Protein AF-A0A937SFG3-F1 (afdb_monomer_lite)

Foldseek 3Di:
DDPVVVVVVLVPDDPVRVDDQDKDWDQDPVRDIFIDSLWDQDPVVRDIDGDGPPDPVSVVSNVVRVVVVVVVVD

Structure (mmCIF, N/CA/C/O backbone):
data_AF-A0A937SFG3-F1
#
_entry.id   AF-A0A937SFG3-F1
#
loop_
_atom_site.group_PDB
_atom_site.id
_atom_site.type_symbol
_atom_site.label_atom_id
_atom_site.label_alt_id
_atom_site.label_comp_id
_atom_site.label_asym_id
_atom_site.label_entity_id
_atom_site.label_seq_id
_atom_site.pdbx_PDB_ins_code
_atom_site.Cartn_x
_atom_site.Cartn_y
_atom_site.Cartn_z
_atom_site.occupancy
_atom_site.B_iso_or_equiv
_atom_site.auth_seq_id
_atom_site.auth_comp_id
_atom_site.auth_asym_id
_atom_site.auth_atom_id
_atom_site.pdbx_PDB_model_num
ATOM 1 N N . MET A 1 1 ? -11.965 -6.625 -5.595 1.00 84.38 1 MET A N 1
ATOM 2 C CA . MET A 1 1 ? -12.334 -6.564 -4.170 1.00 84.38 1 MET A CA 1
ATOM 3 C C . MET A 1 1 ? -13.091 -5.273 -3.943 1.00 84.38 1 MET A C 1
ATOM 5 O O . MET A 1 1 ? -12.650 -4.235 -4.433 1.00 84.38 1 MET A O 1
ATOM 9 N N . LYS A 1 2 ? -14.246 -5.351 -3.293 1.00 90.31 2 LYS A N 1
ATOM 10 C CA . LYS A 1 2 ? -15.037 -4.194 -2.866 1.00 90.31 2 LYS A CA 1
ATOM 11 C C . LYS A 1 2 ? -14.501 -3.641 -1.543 1.00 90.31 2 LYS A C 1
ATOM 13 O O . LYS A 1 2 ? -13.710 -4.298 -0.868 1.00 90.31 2 LYS A O 1
ATOM 18 N N . LYS A 1 3 ? -14.927 -2.432 -1.166 1.00 87.25 3 LYS A N 1
ATOM 19 C CA . LYS A 1 3 ? -14.482 -1.794 0.085 1.00 87.25 3 LYS A CA 1
ATOM 20 C C . LYS A 1 3 ? -14.949 -2.594 1.304 1.00 87.25 3 LYS A C 1
ATOM 22 O O . LYS A 1 3 ? -14.181 -2.786 2.238 1.00 87.25 3 LYS A O 1
ATOM 27 N N . GLU A 1 4 ? -16.176 -3.096 1.253 1.00 90.69 4 GLU A N 1
ATOM 28 C CA . GLU A 1 4 ? -16.810 -3.872 2.319 1.00 90.69 4 GLU A CA 1
ATOM 29 C C . GLU A 1 4 ? -16.072 -5.202 2.540 1.00 90.69 4 GLU A C 1
ATOM 31 O O . GLU A 1 4 ? -15.742 -5.548 3.668 1.00 90.69 4 GLU A O 1
ATOM 36 N N . GLU A 1 5 ? -15.698 -5.882 1.454 1.00 92.56 5 GLU A N 1
ATOM 37 C CA . GLU A 1 5 ? -14.938 -7.141 1.490 1.00 92.56 5 GLU A CA 1
ATOM 38 C C . GLU A 1 5 ? -13.531 -6.948 2.090 1.00 92.56 5 GLU A C 1
ATOM 40 O O . GLU A 1 5 ? -13.055 -7.783 2.856 1.00 92.56 5 GLU A O 1
ATOM 45 N N . LEU A 1 6 ? -12.856 -5.831 1.782 1.00 89.44 6 LEU A N 1
ATOM 46 C CA . LEU A 1 6 ? -11.554 -5.503 2.378 1.00 89.44 6 LEU A CA 1
ATOM 47 C C . LEU A 1 6 ? -11.667 -5.302 3.896 1.00 89.44 6 LEU A C 1
ATOM 49 O O . LEU A 1 6 ? -10.818 -5.770 4.655 1.00 89.44 6 LEU A O 1
ATOM 53 N N . ILE A 1 7 ? -12.721 -4.613 4.335 1.00 89.69 7 ILE A N 1
ATOM 54 C CA . ILE A 1 7 ? -13.002 -4.392 5.754 1.00 89.69 7 ILE A CA 1
ATOM 55 C C . ILE A 1 7 ? -13.243 -5.734 6.454 1.00 89.69 7 ILE A C 1
ATOM 57 O O . ILE A 1 7 ? -12.657 -5.964 7.512 1.00 89.69 7 ILE A O 1
ATOM 61 N N . GLU A 1 8 ? -14.044 -6.627 5.869 1.00 94.19 8 GLU A N 1
ATOM 62 C CA . GLU A 1 8 ? -14.298 -7.965 6.418 1.00 94.19 8 GLU A CA 1
ATOM 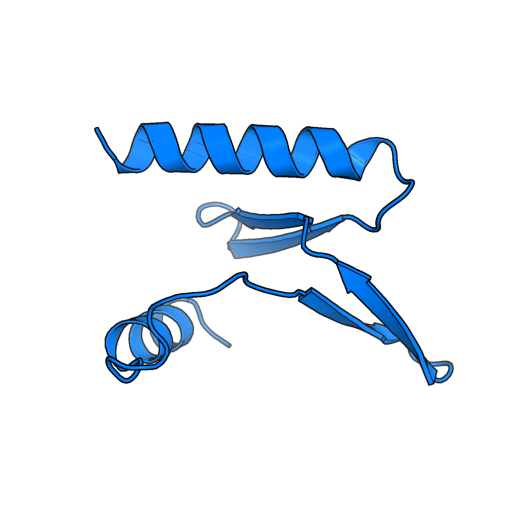63 C C . GLU A 1 8 ? -13.009 -8.776 6.592 1.00 94.19 8 GLU A C 1
ATOM 65 O O . GLU A 1 8 ? -12.804 -9.370 7.653 1.00 94.19 8 GLU A O 1
ATOM 70 N N . LEU A 1 9 ? -12.111 -8.757 5.602 1.00 91.50 9 LEU A N 1
ATOM 71 C CA . LEU A 1 9 ? -10.821 -9.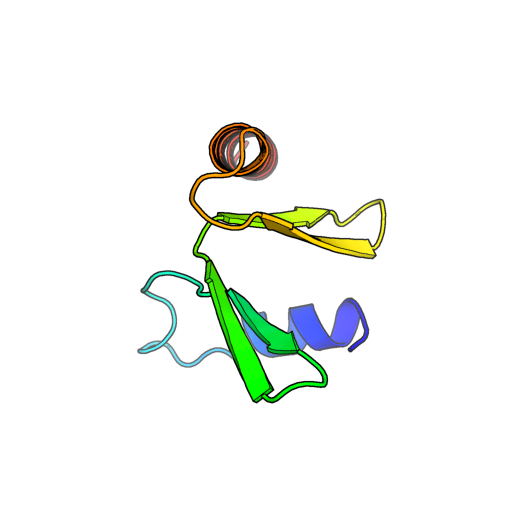446 5.699 1.00 91.50 9 LEU A CA 1
ATOM 72 C C . LEU A 1 9 ? -9.969 -8.906 6.853 1.00 91.50 9 LEU A C 1
ATOM 74 O O . LEU A 1 9 ? -9.449 -9.690 7.639 1.00 91.50 9 LEU A O 1
ATOM 78 N N . ILE A 1 10 ? -9.873 -7.580 7.002 1.00 89.88 10 ILE A N 1
ATOM 79 C CA . ILE A 1 10 ? -9.091 -6.949 8.078 1.00 89.88 10 ILE A CA 1
ATOM 80 C C . ILE A 1 10 ? -9.677 -7.273 9.462 1.00 89.88 10 ILE A C 1
ATOM 82 O O . ILE A 1 10 ? -8.927 -7.539 10.400 1.00 89.88 10 ILE A O 1
ATOM 86 N N . HIS A 1 11 ? -11.007 -7.281 9.605 1.00 91.56 11 HIS A N 1
ATOM 87 C CA . HIS A 1 11 ? -11.666 -7.584 10.883 1.00 91.56 11 HIS A CA 1
ATOM 88 C C . HIS A 1 11 ? -11.473 -9.037 11.329 1.00 91.56 11 HIS A C 1
ATOM 90 O O . HIS A 1 11 ? -11.464 -9.305 12.531 1.00 91.56 11 HIS A O 1
ATOM 96 N N . ASN A 1 12 ? -11.304 -9.957 10.378 1.00 93.88 12 ASN A N 1
ATOM 97 C CA . ASN A 1 12 ? -11.141 -11.387 10.636 1.00 93.88 12 ASN A CA 1
ATOM 98 C C . ASN A 1 12 ? -9.673 -11.853 10.628 1.00 93.88 12 ASN A C 1
ATOM 100 O O . ASN A 1 12 ? -9.425 -13.056 10.656 1.00 93.88 12 ASN A O 1
ATOM 104 N N . ILE A 1 13 ? -8.698 -10.934 10.619 1.00 92.06 13 ILE A N 1
ATOM 105 C CA . ILE A 1 13 ? -7.278 -11.287 10.764 1.00 92.06 13 ILE A CA 1
ATOM 106 C C . ILE A 1 13 ? -7.045 -12.006 12.103 1.00 92.06 13 ILE A C 1
ATOM 108 O O . ILE A 1 13 ? -7.422 -11.512 13.178 1.00 92.06 13 ILE A O 1
ATOM 112 N N . HIS A 1 14 ? -6.382 -13.162 12.026 1.00 90.25 14 HIS A N 1
ATOM 113 C CA . HIS A 1 14 ? -5.944 -13.933 13.183 1.00 90.25 14 HIS A CA 1
ATOM 114 C C . HIS A 1 14 ? -5.013 -13.105 14.075 1.00 90.25 14 HIS A C 1
ATOM 116 O O . HIS A 1 14 ? -4.285 -12.233 13.611 1.00 90.25 14 HIS A O 1
ATOM 122 N N . THR A 1 15 ? -5.049 -13.337 15.387 1.00 86.12 15 THR A N 1
ATOM 123 C CA . THR A 1 15 ? -4.309 -12.529 16.374 1.00 86.12 15 THR A CA 1
ATOM 124 C C . THR A 1 15 ? -2.805 -12.471 16.133 1.00 86.12 15 THR A C 1
ATOM 126 O O . THR A 1 15 ? -2.194 -11.428 16.351 1.00 86.12 15 THR A O 1
ATOM 129 N N . GLU A 1 16 ? -2.241 -13.576 15.671 1.00 87.44 16 GLU A N 1
ATOM 130 C CA . GLU A 1 16 ? -0.843 -13.764 15.303 1.00 87.44 16 GLU A CA 1
ATOM 131 C C . GLU A 1 16 ? -0.422 -12.927 14.086 1.00 87.44 16 GLU A C 1
ATOM 133 O O . GLU A 1 16 ? 0.736 -12.531 14.008 1.00 87.44 16 GLU A O 1
ATOM 138 N N . ASP A 1 17 ? -1.368 -12.572 13.212 1.00 86.50 17 ASP A N 1
ATOM 139 C CA . ASP A 1 17 ? -1.129 -11.863 11.948 1.00 86.50 17 ASP A CA 1
ATOM 140 C C . ASP A 1 17 ? -1.484 -10.364 12.026 1.00 86.50 17 ASP A C 1
ATOM 142 O O . ASP A 1 17 ? -1.497 -9.649 11.023 1.00 86.50 17 ASP A O 1
ATOM 146 N N . LYS A 1 18 ? -1.796 -9.851 13.225 1.00 85.88 18 LYS A N 1
ATOM 147 C CA . LYS A 1 18 ? -2.127 -8.426 13.442 1.00 85.88 18 LYS A CA 1
ATOM 148 C C . LYS A 1 18 ? -0.907 -7.509 13.448 1.00 85.88 18 LYS A C 1
ATOM 150 O O . LYS A 1 18 ? -1.068 -6.288 13.460 1.00 85.88 18 LYS A O 1
ATOM 155 N N . THR A 1 19 ? 0.294 -8.071 13.511 1.00 83.69 19 THR A N 1
ATOM 156 C CA . THR A 1 19 ? 1.552 -7.328 13.584 1.00 83.69 19 THR A CA 1
ATOM 157 C C . THR A 1 19 ? 2.387 -7.579 12.334 1.00 83.69 19 THR A C 1
ATOM 159 O O . THR A 1 19 ? 2.358 -8.659 11.755 1.00 83.69 19 THR A O 1
ATOM 162 N N . GLY A 1 20 ? 3.142 -6.566 11.914 1.00 84.62 20 GLY A N 1
ATOM 163 C CA . GLY A 1 20 ? 4.001 -6.639 10.735 1.00 84.62 20 GLY A CA 1
ATOM 164 C C . GLY A 1 20 ? 3.774 -5.485 9.767 1.00 84.62 20 GLY A C 1
ATOM 165 O O . GLY A 1 20 ? 2.881 -4.654 9.950 1.00 84.62 20 GLY A O 1
ATOM 166 N N . ASP A 1 21 ? 4.619 -5.446 8.743 1.00 86.81 21 ASP A N 1
ATOM 167 C CA . ASP A 1 21 ? 4.555 -4.457 7.675 1.00 86.81 21 ASP A CA 1
ATOM 168 C C . ASP A 1 21 ? 3.703 -4.981 6.515 1.00 86.81 21 ASP A C 1
ATOM 170 O O . ASP A 1 21 ? 3.759 -6.158 6.153 1.00 86.81 21 ASP A O 1
ATOM 174 N N . ILE A 1 22 ? 2.928 -4.094 5.891 1.00 88.56 22 ILE A N 1
ATOM 175 C CA . ILE A 1 22 ? 2.209 -4.425 4.659 1.00 88.56 22 ILE A CA 1
ATOM 176 C C . ILE A 1 22 ? 3.164 -4.22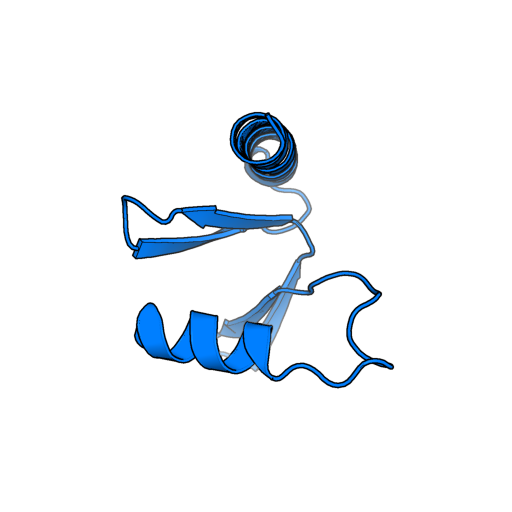7 3.480 1.00 88.56 22 ILE A C 1
ATOM 178 O O . ILE A 1 22 ? 3.764 -3.164 3.328 1.00 88.56 22 ILE A O 1
ATOM 182 N N . MET A 1 23 ? 3.247 -5.235 2.611 1.00 92.69 23 MET A N 1
ATOM 183 C CA . MET A 1 23 ? 4.008 -5.186 1.366 1.00 92.69 23 MET A CA 1
ATOM 184 C C . MET A 1 23 ? 3.080 -5.228 0.153 1.00 92.69 23 MET A C 1
ATOM 186 O O . MET A 1 23 ? 2.282 -6.147 -0.016 1.00 92.69 23 MET A O 1
ATOM 190 N N . GLY A 1 24 ? 3.212 -4.235 -0.721 1.00 93.38 24 GLY A N 1
ATOM 191 C CA . GLY A 1 24 ? 2.550 -4.182 -2.012 1.00 93.38 24 GLY A CA 1
ATOM 192 C C . GLY A 1 24 ? 3.384 -4.940 -3.030 1.00 93.38 24 GLY A C 1
ATOM 193 O O . GLY A 1 24 ? 4.562 -4.634 -3.212 1.00 93.38 24 GLY A O 1
ATOM 194 N N . VAL A 1 25 ? 2.772 -5.913 -3.698 1.00 94.81 25 VAL A N 1
ATOM 195 C CA . VAL A 1 25 ? 3.413 -6.712 -4.745 1.00 94.81 25 VAL A CA 1
ATOM 196 C C . VAL A 1 25 ? 2.656 -6.490 -6.047 1.00 94.81 25 VAL A C 1
ATOM 198 O O . VAL A 1 25 ? 1.468 -6.792 -6.145 1.00 94.81 25 VAL A O 1
ATOM 201 N N . PHE A 1 26 ? 3.341 -5.936 -7.043 1.00 94.00 26 PHE A N 1
ATOM 202 C CA . PHE A 1 26 ? 2.809 -5.734 -8.382 1.00 94.00 26 PHE A CA 1
ATOM 203 C C . PHE A 1 26 ? 3.510 -6.671 -9.361 1.00 94.00 26 PHE A C 1
ATOM 205 O O . PHE A 1 26 ? 4.723 -6.592 -9.548 1.00 94.00 26 PHE A O 1
ATOM 212 N N . HIS A 1 27 ? 2.727 -7.544 -9.988 1.00 95.06 27 HIS A N 1
ATOM 213 C CA . HIS A 1 27 ? 3.180 -8.409 -11.068 1.00 95.06 27 HIS A CA 1
ATOM 214 C C . HIS A 1 27 ? 2.823 -7.756 -12.400 1.00 95.06 27 HIS A C 1
ATOM 216 O O . HIS A 1 27 ? 1.645 -7.516 -12.679 1.00 95.06 27 HIS A O 1
ATOM 222 N N . ASP A 1 28 ? 3.829 -7.457 -13.216 1.00 93.31 28 ASP A N 1
ATOM 223 C CA . ASP A 1 28 ? 3.608 -6.917 -14.551 1.00 93.31 28 ASP A CA 1
ATOM 224 C C . ASP A 1 28 ? 3.361 -8.025 -15.592 1.00 93.31 28 ASP A C 1
ATOM 226 O O . ASP A 1 28 ? 3.517 -9.224 -15.347 1.00 93.31 28 ASP A O 1
ATOM 230 N N . ARG A 1 29 ? 2.964 -7.612 -16.799 1.00 95.94 29 ARG A N 1
ATOM 231 C CA . ARG A 1 29 ? 2.635 -8.525 -17.905 1.00 95.94 29 ARG A CA 1
ATOM 232 C C . ARG A 1 29 ? 3.840 -9.247 -18.527 1.00 95.94 29 ARG A C 1
ATOM 234 O O . ARG A 1 29 ? 3.639 -10.116 -19.371 1.00 95.94 29 ARG A O 1
ATOM 241 N N . TYR A 1 30 ? 5.059 -8.843 -18.187 1.00 96.50 30 TYR A N 1
ATOM 242 C CA . TYR A 1 30 ? 6.319 -9.375 -18.707 1.00 96.50 30 TYR A CA 1
ATOM 243 C C . TYR A 1 30 ? 7.044 -10.255 -17.676 1.00 96.50 30 TYR A C 1
ATOM 245 O O . TYR A 1 30 ? 8.173 -10.674 -17.917 1.00 96.50 30 TYR A O 1
ATOM 253 N N . GLY A 1 31 ? 6.396 -10.559 -16.546 1.00 94.50 31 GLY A N 1
ATOM 254 C CA . GLY A 1 31 ? 6.973 -11.358 -15.465 1.00 94.50 31 GLY A CA 1
ATOM 255 C C . GLY A 1 31 ? 7.843 -10.553 -14.497 1.00 94.50 31 GLY A C 1
ATOM 256 O O . GLY A 1 31 ? 8.466 -11.141 -13.615 1.00 94.50 31 GLY A O 1
ATOM 257 N N . GLY A 1 32 ? 7.884 -9.226 -14.630 1.00 94.56 32 GLY A N 1
ATOM 258 C CA . GLY A 1 32 ? 8.504 -8.350 -13.648 1.00 94.56 32 GLY A CA 1
ATOM 259 C C . GLY A 1 32 ? 7.685 -8.302 -12.362 1.00 94.56 32 GLY A C 1
ATOM 260 O O . GLY A 1 32 ? 6.451 -8.321 -12.374 1.00 94.56 32 GLY A O 1
ATOM 261 N N . VAL A 1 33 ? 8.390 -8.247 -11.235 1.00 94.75 33 VAL A N 1
ATOM 262 C CA . VAL A 1 33 ? 7.792 -8.131 -9.906 1.00 94.75 33 VAL A CA 1
ATOM 263 C C . VAL A 1 33 ? 8.346 -6.882 -9.249 1.00 94.75 33 VAL A C 1
ATOM 265 O O . VAL A 1 33 ? 9.554 -6.757 -9.049 1.00 94.75 33 VAL A O 1
ATOM 268 N N . ILE A 1 34 ? 7.456 -5.953 -8.916 1.00 93.00 34 ILE A N 1
ATOM 269 C CA . ILE A 1 34 ? 7.791 -4.738 -8.181 1.00 93.00 34 ILE A CA 1
ATOM 270 C C . ILE A 1 34 ? 7.190 -4.863 -6.788 1.00 93.00 34 ILE A C 1
ATOM 272 O O . ILE A 1 34 ? 5.975 -4.975 -6.630 1.00 93.00 34 ILE A O 1
ATOM 276 N N . THR A 1 35 ? 8.046 -4.820 -5.774 1.00 94.50 35 THR A N 1
ATOM 277 C CA . THR A 1 35 ? 7.635 -4.812 -4.369 1.00 94.50 35 THR A CA 1
ATOM 278 C C . THR A 1 35 ? 7.839 -3.432 -3.762 1.00 94.50 35 THR A C 1
ATOM 280 O O . THR A 1 35 ? 8.857 -2.786 -4.017 1.00 94.50 35 THR A O 1
ATOM 283 N N . THR A 1 36 ? 6.896 -2.974 -2.942 1.00 94.75 36 THR A N 1
ATOM 284 C CA . THR A 1 36 ? 7.025 -1.711 -2.208 1.00 94.75 36 THR A CA 1
ATOM 285 C C . THR A 1 36 ? 6.266 -1.725 -0.888 1.00 94.75 36 THR A C 1
ATOM 287 O O . THR A 1 36 ? 5.171 -2.266 -0.793 1.00 94.75 36 THR A O 1
ATOM 290 N N . ASP A 1 37 ? 6.842 -1.086 0.119 1.00 93.62 37 ASP A N 1
ATOM 291 C CA . ASP A 1 37 ? 6.233 -0.776 1.416 1.00 93.62 37 ASP A CA 1
ATOM 292 C C . ASP A 1 37 ? 5.629 0.647 1.447 1.00 93.62 37 ASP A C 1
ATOM 294 O O . ASP A 1 37 ? 5.121 1.108 2.467 1.00 93.62 37 ASP A O 1
ATOM 298 N N . SER A 1 38 ? 5.693 1.394 0.338 1.00 93.75 38 SER A N 1
ATOM 299 C CA . SER A 1 38 ? 5.022 2.690 0.202 1.00 93.75 38 SER A CA 1
ATOM 300 C C . SER A 1 38 ? 3.615 2.485 -0.344 1.00 93.75 38 SER A C 1
ATOM 302 O O . SER A 1 38 ? 3.384 2.517 -1.558 1.00 93.75 38 SER A O 1
ATOM 304 N N . ILE A 1 39 ? 2.686 2.262 0.584 1.00 92.56 39 ILE A N 1
ATOM 305 C CA . ILE A 1 39 ? 1.288 1.913 0.327 1.00 92.56 39 ILE A CA 1
ATOM 306 C C . ILE A 1 39 ? 0.392 2.947 0.995 1.00 92.56 39 ILE A C 1
ATOM 308 O O . ILE A 1 39 ? 0.612 3.326 2.144 1.00 92.56 39 ILE A O 1
ATOM 312 N N . ARG A 1 40 ? -0.644 3.389 0.283 1.00 90.88 40 ARG A N 1
ATOM 313 C CA . ARG A 1 40 ? -1.669 4.275 0.833 1.00 90.88 40 ARG A CA 1
ATOM 314 C C . ARG A 1 40 ? -3.053 3.843 0.375 1.00 90.88 40 ARG A C 1
ATOM 316 O O . ARG A 1 40 ? -3.247 3.550 -0.806 1.00 90.88 40 ARG A O 1
ATOM 323 N N . ILE A 1 41 ? -3.996 3.812 1.311 1.00 87.31 41 ILE A N 1
ATOM 324 C CA . ILE A 1 41 ? -5.396 3.479 1.053 1.00 87.31 41 ILE A CA 1
ATOM 325 C C . ILE A 1 41 ? -6.193 4.779 1.040 1.00 87.31 41 ILE A C 1
ATOM 327 O O . ILE A 1 41 ? -6.469 5.359 2.085 1.00 87.31 41 ILE A O 1
ATOM 331 N N . ASP A 1 42 ? -6.555 5.234 -0.154 1.00 84.62 42 ASP A N 1
ATOM 332 C CA . ASP A 1 42 ? -7.400 6.408 -0.348 1.00 84.62 42 ASP A CA 1
ATOM 333 C C . ASP A 1 42 ? -8.870 5.975 -0.412 1.00 84.62 42 ASP A C 1
ATOM 335 O O . ASP A 1 42 ? -9.357 5.466 -1.430 1.00 84.62 42 ASP A O 1
ATOM 339 N N . MET A 1 43 ? -9.568 6.156 0.709 1.00 74.88 43 MET A N 1
ATOM 340 C CA . MET A 1 43 ? -10.944 5.692 0.895 1.00 74.88 43 MET A CA 1
ATOM 341 C C . MET A 1 43 ? -11.976 6.531 0.140 1.00 74.88 43 MET A C 1
ATOM 343 O O . MET A 1 43 ? -12.978 5.967 -0.322 1.00 74.88 43 MET A O 1
ATOM 347 N N . ASP A 1 44 ? -11.716 7.825 -0.051 1.00 78.88 44 ASP A N 1
ATOM 348 C CA . ASP A 1 44 ? -12.611 8.735 -0.771 1.00 78.88 44 ASP A CA 1
ATOM 349 C C . ASP A 1 44 ? -12.610 8.395 -2.263 1.00 78.88 44 ASP A C 1
ATOM 351 O O . ASP A 1 44 ? -13.661 8.196 -2.875 1.00 78.88 44 ASP A O 1
ATOM 355 N N . GLY A 1 45 ? -11.415 8.218 -2.835 1.00 76.25 45 GLY A N 1
ATOM 356 C CA . GLY A 1 45 ? -11.248 7.823 -4.233 1.00 76.25 45 GLY A CA 1
ATOM 357 C C . GLY A 1 45 ? -11.469 6.331 -4.501 1.00 76.25 45 GLY A C 1
ATOM 358 O O . GLY A 1 45 ? -11.628 5.943 -5.657 1.00 76.25 45 GLY A O 1
ATOM 359 N N . GLY A 1 46 ? -11.457 5.485 -3.464 1.00 82.56 46 GLY A N 1
ATOM 360 C CA . GLY A 1 46 ? -11.488 4.025 -3.609 1.00 82.56 46 GLY A CA 1
ATOM 361 C C . GLY A 1 46 ? -10.241 3.467 -4.297 1.00 82.56 46 GLY A C 1
ATOM 362 O O . GLY A 1 46 ? -10.348 2.582 -5.146 1.00 82.56 46 GLY A O 1
ATOM 363 N N . ARG A 1 47 ? -9.064 4.010 -3.966 1.00 88.19 47 ARG A N 1
ATOM 364 C CA . ARG A 1 47 ? -7.788 3.696 -4.625 1.00 88.19 47 ARG A CA 1
ATOM 365 C C . ARG A 1 47 ? -6.789 3.114 -3.632 1.00 88.19 47 ARG A C 1
ATOM 367 O O . ARG A 1 47 ? -6.683 3.576 -2.501 1.00 88.19 47 ARG A O 1
ATOM 374 N N . ILE A 1 48 ? -5.993 2.159 -4.102 1.00 90.38 48 ILE A N 1
ATOM 375 C CA . ILE A 1 48 ? -4.765 1.726 -3.431 1.00 90.38 48 ILE A CA 1
ATOM 376 C C . ILE A 1 48 ? -3.604 2.305 -4.229 1.00 90.38 48 ILE A C 1
ATOM 378 O O . ILE A 1 48 ? -3.471 2.038 -5.423 1.00 90.38 48 ILE A O 1
ATOM 382 N N . ILE A 1 49 ? -2.790 3.130 -3.581 1.00 91.69 49 ILE A N 1
ATOM 383 C CA . ILE A 1 49 ? -1.670 3.821 -4.213 1.00 91.69 49 ILE A CA 1
ATOM 384 C C . ILE A 1 49 ? -0.377 3.152 -3.761 1.00 91.69 49 ILE A C 1
ATOM 386 O O . ILE A 1 49 ? -0.045 3.164 -2.575 1.00 91.69 49 ILE A O 1
ATOM 390 N N . LEU A 1 50 ? 0.351 2.598 -4.729 1.00 94.00 50 LEU A N 1
ATOM 391 C CA . LEU A 1 50 ? 1.666 1.992 -4.555 1.00 94.00 50 LEU A CA 1
ATOM 392 C C . LEU A 1 50 ? 2.711 2.887 -5.215 1.00 94.00 50 LEU A C 1
ATOM 394 O O . LEU A 1 50 ? 2.558 3.266 -6.377 1.00 94.00 50 LEU A O 1
ATOM 398 N N . ALA A 1 51 ? 3.777 3.217 -4.493 1.00 94.00 51 ALA A N 1
ATOM 399 C CA . ALA A 1 51 ? 4.887 3.986 -5.043 1.00 94.00 51 ALA A CA 1
ATOM 400 C C . ALA A 1 51 ? 6.157 3.138 -5.035 1.00 94.00 51 ALA A C 1
ATOM 402 O O . ALA A 1 51 ? 6.549 2.630 -3.991 1.00 94.00 51 ALA A O 1
ATOM 403 N N . GLN A 1 52 ? 6.821 2.980 -6.177 1.00 91.69 52 GLN A N 1
ATOM 404 C CA . GLN A 1 52 ? 8.049 2.190 -6.261 1.00 91.69 52 GLN A CA 1
ATOM 405 C C . GLN A 1 52 ? 9.220 2.910 -5.576 1.00 91.69 52 GLN A C 1
ATOM 407 O O . GLN A 1 52 ? 9.375 4.129 -5.708 1.00 91.69 52 GLN A O 1
ATOM 412 N N . GLN A 1 53 ? 10.062 2.163 -4.858 1.00 87.94 53 GLN A N 1
ATOM 413 C CA . GLN A 1 53 ? 11.285 2.703 -4.263 1.00 87.94 53 GLN A CA 1
ATOM 414 C C . GLN A 1 53 ? 12.188 3.329 -5.338 1.00 87.94 53 GLN A C 1
ATOM 416 O O . GLN A 1 53 ? 12.311 2.814 -6.445 1.00 87.94 53 GLN A O 1
ATOM 421 N N . GLY A 1 54 ? 12.807 4.465 -5.012 1.00 87.81 54 GLY A N 1
ATOM 422 C CA . GLY A 1 54 ? 13.627 5.239 -5.953 1.00 87.81 54 GLY A CA 1
ATOM 423 C C . GLY A 1 54 ? 12.847 6.278 -6.763 1.00 87.81 54 GLY A C 1
ATOM 424 O O . GLY A 1 54 ? 13.464 7.130 -7.393 1.00 87.81 54 GLY A O 1
ATOM 425 N N . THR A 1 55 ? 11.513 6.280 -6.699 1.00 89.88 55 THR A N 1
ATOM 426 C CA . THR A 1 55 ? 10.700 7.372 -7.256 1.00 89.88 55 THR A CA 1
ATOM 427 C C . THR A 1 55 ? 10.620 8.549 -6.280 1.00 89.88 55 THR A C 1
ATOM 429 O O . THR A 1 55 ? 10.604 8.357 -5.061 1.00 89.88 55 THR A O 1
ATOM 432 N N . GLU A 1 56 ? 10.501 9.779 -6.791 1.00 89.56 56 GLU A N 1
ATOM 433 C CA . GLU A 1 56 ? 10.241 10.963 -5.950 1.00 89.56 56 GLU A CA 1
ATOM 434 C C . GLU A 1 56 ? 8.948 10.805 -5.138 1.00 89.56 56 GLU A C 1
ATOM 436 O O . GLU A 1 56 ? 8.852 11.223 -3.981 1.00 89.56 56 GLU A O 1
ATOM 441 N N . TYR A 1 57 ? 7.961 10.124 -5.725 1.00 92.06 57 TYR A N 1
ATOM 442 C CA . TYR A 1 57 ? 6.659 9.912 -5.112 1.00 92.06 57 TYR A CA 1
ATOM 443 C C . TYR A 1 57 ? 6.702 8.959 -3.907 1.00 92.06 57 TYR A C 1
ATOM 445 O O . TYR A 1 57 ? 5.839 9.044 -3.037 1.00 92.06 57 TYR A O 1
ATOM 453 N N . TYR A 1 58 ? 7.724 8.104 -3.791 1.00 93.38 58 TYR A N 1
ATOM 454 C CA . TYR A 1 58 ? 7.845 7.115 -2.715 1.00 93.38 58 TYR A CA 1
ATOM 455 C C . TYR A 1 58 ? 7.783 7.733 -1.312 1.00 93.38 58 TYR A C 1
ATOM 457 O O . TYR A 1 58 ? 6.991 7.298 -0.471 1.00 93.38 58 TYR A O 1
ATOM 465 N N . LYS A 1 59 ? 8.600 8.767 -1.068 1.00 90.56 59 LYS A N 1
ATOM 466 C CA . LYS A 1 59 ? 8.682 9.445 0.238 1.00 90.56 59 LYS A CA 1
ATOM 467 C C . LYS A 1 59 ? 7.429 10.268 0.516 1.00 90.56 59 LYS A C 1
ATOM 469 O O . LYS A 1 59 ? 6.917 10.256 1.633 1.00 90.56 59 LYS A O 1
ATOM 474 N N . THR A 1 60 ? 6.924 10.952 -0.508 1.00 92.75 60 THR A N 1
ATOM 475 C CA . THR A 1 60 ? 5.701 11.754 -0.420 1.00 92.75 60 THR A CA 1
ATOM 476 C C . THR A 1 60 ? 4.500 10.885 -0.059 1.00 92.75 60 THR A C 1
ATOM 478 O O . THR A 1 60 ? 3.746 11.230 0.847 1.00 92.75 60 THR A O 1
ATOM 481 N N . ASN A 1 61 ? 4.356 9.722 -0.699 1.00 91.44 61 ASN A N 1
ATOM 482 C CA . ASN A 1 61 ? 3.259 8.801 -0.429 1.00 91.44 61 ASN A CA 1
ATOM 483 C C . ASN A 1 61 ? 3.301 8.261 1.013 1.00 91.44 61 ASN A C 1
ATOM 485 O O . ASN A 1 61 ? 2.277 8.297 1.693 1.00 91.44 61 ASN A O 1
ATOM 489 N N . LYS A 1 62 ? 4.486 7.883 1.524 1.00 88.94 62 LYS A N 1
ATOM 490 C CA . LYS A 1 62 ? 4.657 7.471 2.933 1.00 88.94 62 LYS A CA 1
ATOM 491 C C . LYS A 1 62 ? 4.283 8.576 3.923 1.00 88.94 62 LYS A C 1
ATOM 493 O O . LYS A 1 62 ? 3.521 8.337 4.853 1.00 88.94 62 LYS A O 1
ATOM 498 N N . LYS A 1 63 ? 4.758 9.804 3.696 1.00 90.12 63 LYS A N 1
ATOM 499 C CA . LYS A 1 63 ? 4.438 10.948 4.567 1.00 90.12 63 LYS A CA 1
ATOM 500 C C . LYS A 1 63 ? 2.937 11.266 4.581 1.00 90.12 63 LYS A C 1
ATOM 502 O O . LYS A 1 63 ? 2.383 11.617 5.625 1.00 90.12 63 LYS A O 1
ATOM 507 N N . ASN A 1 64 ? 2.274 11.146 3.431 1.00 87.12 64 ASN A N 1
ATOM 508 C CA . ASN A 1 64 ? 0.830 11.353 3.333 1.00 87.12 64 ASN A CA 1
ATOM 509 C C . ASN A 1 64 ? 0.067 10.286 4.123 1.00 87.12 64 ASN A C 1
ATOM 511 O O . ASN A 1 64 ? -0.819 10.636 4.897 1.00 87.12 64 ASN A O 1
ATOM 515 N N . TRP A 1 65 ? 0.471 9.01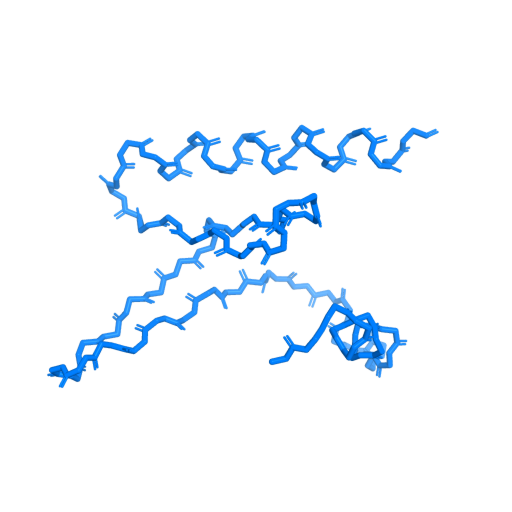8 4.0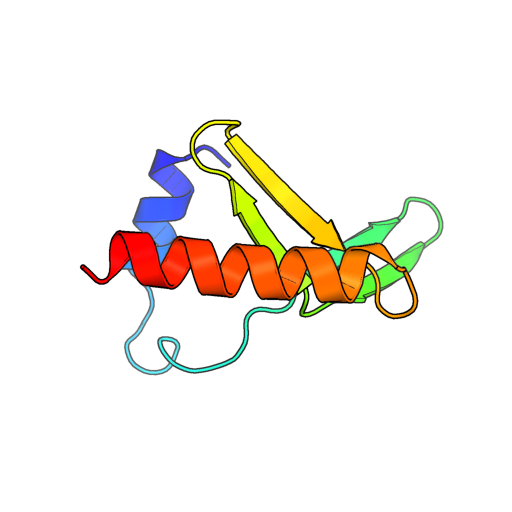11 1.00 85.06 65 TRP A N 1
ATOM 516 C CA . TRP A 1 65 ? -0.093 7.928 4.808 1.00 85.06 65 TRP A CA 1
ATOM 517 C C . TRP A 1 65 ? 0.051 8.165 6.322 1.00 85.06 65 TRP A C 1
ATOM 519 O O . TRP A 1 65 ? -0.932 8.075 7.056 1.00 85.06 65 TRP A O 1
ATOM 529 N N . GLU A 1 66 ? 1.236 8.559 6.802 1.00 85.62 66 GLU A N 1
ATOM 530 C CA . GLU A 1 66 ? 1.441 8.902 8.221 1.00 85.62 66 GLU A CA 1
ATOM 531 C C . GLU A 1 66 ? 0.516 10.032 8.693 1.00 85.62 66 GLU A C 1
ATOM 533 O O . GLU A 1 66 ? 0.089 10.068 9.849 1.00 85.62 66 GLU A O 1
ATOM 538 N N . THR A 1 67 ? 0.220 10.979 7.803 1.00 85.50 67 THR A N 1
ATOM 539 C CA . THR A 1 67 ? -0.664 12.109 8.093 1.00 85.50 67 THR A CA 1
ATOM 540 C C . THR A 1 67 ? -2.124 11.657 8.157 1.00 85.50 67 THR A C 1
ATOM 542 O O . THR A 1 67 ? -2.819 12.002 9.111 1.00 85.50 67 THR A O 1
ATOM 545 N N . GLU A 1 68 ? -2.575 10.833 7.210 1.00 82.50 68 GLU A N 1
ATOM 546 C CA . GL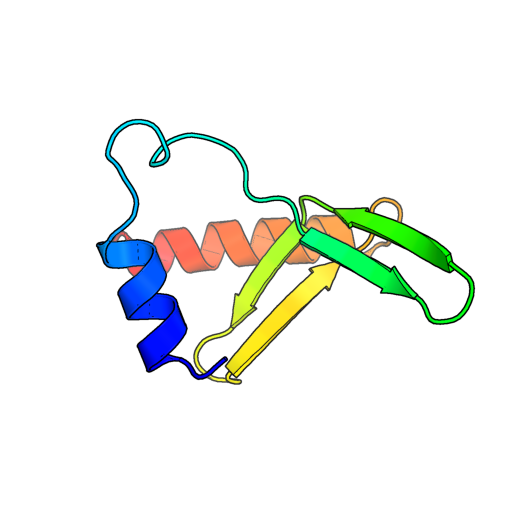U A 1 68 ? -3.916 10.225 7.210 1.00 82.50 68 GLU A CA 1
ATOM 547 C C . GLU A 1 68 ? -4.153 9.390 8.478 1.00 82.50 68 GLU A C 1
ATOM 549 O O . GLU A 1 68 ? -5.175 9.550 9.147 1.00 82.50 68 GLU A O 1
ATOM 554 N N . LEU A 1 69 ? -3.162 8.595 8.901 1.00 84.38 69 LEU A N 1
ATOM 555 C CA . LEU A 1 69 ? -3.233 7.845 10.159 1.00 84.38 69 LEU A CA 1
ATOM 556 C C . LEU A 1 69 ? -3.409 8.748 11.386 1.00 84.38 69 LEU A C 1
ATOM 558 O O . LEU A 1 69 ? -4.128 8.382 12.316 1.00 84.38 69 LEU A O 1
ATOM 562 N N . LYS A 1 70 ? -2.767 9.921 11.416 1.00 86.44 70 LYS A N 1
ATOM 563 C CA . LYS A 1 70 ? -2.923 10.884 12.521 1.00 86.44 70 LYS A CA 1
ATOM 564 C C . LYS A 1 70 ? -4.320 11.494 12.568 1.00 86.44 70 LYS A C 1
ATOM 566 O O . LYS A 1 70 ? -4.791 11.793 13.661 1.00 86.44 70 LYS A O 1
ATOM 571 N N . PHE A 1 71 ? -4.969 11.689 11.420 1.00 82.31 71 PHE A N 1
ATOM 572 C CA . PHE A 1 71 ? -6.346 12.182 11.377 1.00 82.31 71 PHE A CA 1
ATOM 573 C C . PHE A 1 71 ? -7.343 11.153 11.913 1.00 82.31 71 PHE A C 1
ATOM 575 O O . PHE A 1 71 ? -8.256 11.537 12.631 1.00 82.31 71 PHE A O 1
ATOM 582 N N . ILE A 1 72 ? -7.140 9.866 11.616 1.00 82.62 72 ILE A N 1
ATOM 583 C CA . ILE A 1 72 ? -8.042 8.783 12.048 1.00 82.62 72 ILE A CA 1
ATOM 584 C C . ILE A 1 72 ? -7.854 8.427 13.533 1.00 82.62 72 ILE A C 1
ATOM 586 O O . ILE A 1 72 ? -8.787 7.967 14.179 1.00 82.62 72 ILE A O 1
ATOM 590 N N . LYS A 1 73 ? -6.650 8.622 14.087 1.00 81.38 73 LYS A N 1
ATOM 591 C CA . LYS A 1 73 ? -6.340 8.329 15.501 1.00 81.38 73 LYS A CA 1
ATOM 592 C C . LYS A 1 73 ? -6.714 9.453 16.483 1.00 81.38 73 LYS A C 1
ATOM 594 O O . LYS A 1 73 ? -6.403 9.321 17.666 1.00 81.38 73 LYS A O 1
ATOM 599 N N . LYS A 1 74 ? -7.296 10.557 16.008 1.00 54.81 74 LYS A N 1
ATOM 600 C CA . LYS A 1 74 ? -7.864 11.615 16.858 1.00 54.81 74 LYS A CA 1
ATOM 601 C C . LYS A 1 74 ? -9.264 11.240 17.319 1.00 54.81 74 LYS A C 1
ATOM 603 O O . LYS A 1 74 ? -9.574 11.598 18.473 1.00 54.81 74 LYS A O 1
#

Organism: NCBI:txid2030880

Radius of gyration: 13.9 Å; chains: 1; bounding box: 30×26×36 Å

Sequence (74 aa):
MKKEELIELIHNIHTEDKTGDIMGVFHDRYGGVITTDSIRIDMDGGRIILAQQGTEYYKTNKKNWETELKFIKK

Secondary structure (DSSP, 8-state):
--HHHHHHHHHT--GGGSSS---EEEE-TTS-EEEES-EEEETTTTEEEE--TTSHHHHHHHHHHHHHHHHHT-

pLDDT: mean 88.87, std 6.1, range [54.81, 96.5]